Protein AF-A0A8S3EHK8-F1 (afdb_monomer)

Radius of gyration: 12.37 Å; Cα contacts (8 Å, |Δi|>4): 85; chains: 1; bounding box: 25×24×31 Å

Solvent-accessible surface area (backbone atoms only — not comparable to full-atom values): 4124 Å² total; per-residue (Å²): 128,77,76,42,84,47,78,36,28,65,53,28,88,64,50,42,56,53,52,48,53,52,51,50,56,40,48,76,69,72,46,58,68,49,78,45,71,37,70,76,99,22,31,66,69,42,56,71,80,36,26,95,79,45,68,59,45,58,53,51,57,50,52,48,66,75,69,74,119

InterPro domains:
  IPR029058 Alpha/Beta hydrolase fold [SSF53474] (1-58)

Mea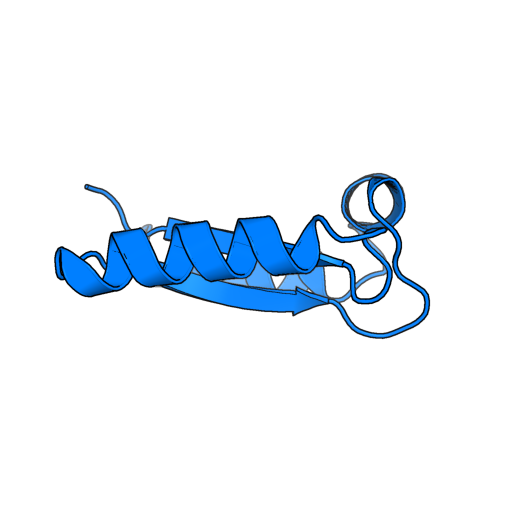n predicted aligned error: 3.23 Å

pLDDT: mean 92.67, std 5.76, range [57.69, 98.12]

Organism: NCBI:txid392030

Secondary structure (DSSP, 8-state):
---EEEEEEEE-TTHHHHHHHHHHHHHHTT--EEEEEEEEEEETTHHHHTGGGSTHHHHHHHHHHHH--

Sequence (69 aa):
LPPFLVMSARFDMGLEIDAQRFVEKLRQHNYQVEYYVIGGITTHGTIASRFSKNEARRHFFTFIRQNMI

Structure (mmCIF, N/CA/C/O backbone):
data_AF-A0A8S3EHK8-F1
#
_entry.id   AF-A0A8S3EHK8-F1
#
loop_
_atom_site.group_PDB
_atom_site.id
_atom_site.type_symbol
_atom_site.label_atom_id
_atom_site.label_alt_id
_atom_site.label_comp_id
_atom_site.label_asym_id
_atom_site.label_entity_id
_atom_site.label_seq_id
_atom_site.pdbx_PDB_ins_code
_atom_site.Cartn_x
_atom_site.Cartn_y
_atom_site.Cartn_z
_atom_site.occupancy
_atom_site.B_iso_or_equiv
_atom_site.auth_seq_id
_atom_site.auth_comp_id
_atom_site.auth_asym_id
_atom_site.auth_atom_id
_atom_site.pdbx_PDB_model_num
ATOM 1 N N . LEU A 1 1 ? -14.772 4.487 12.230 1.00 82.44 1 LEU A N 1
ATOM 2 C CA . LEU A 1 1 ? -14.586 4.204 10.787 1.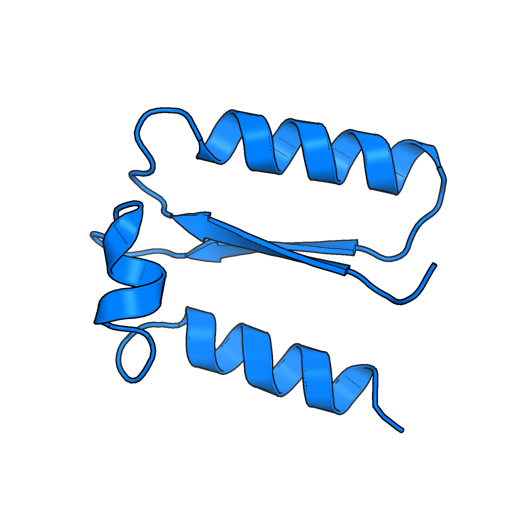00 82.44 1 LEU A CA 1
ATOM 3 C C . LEU A 1 1 ? -14.137 2.758 10.642 1.00 82.44 1 LEU A C 1
ATOM 5 O O . LEU A 1 1 ? -13.536 2.269 11.598 1.00 82.44 1 LEU A O 1
ATOM 9 N N . PRO A 1 2 ? -14.441 2.077 9.523 1.00 89.38 2 PRO A N 1
ATOM 10 C CA . PRO A 1 2 ? -13.855 0.768 9.254 1.00 89.38 2 PRO A CA 1
ATOM 11 C C . PRO A 1 2 ? -12.319 0.868 9.220 1.00 89.38 2 PRO A C 1
ATOM 13 O O . PRO A 1 2 ? -11.789 1.968 9.025 1.00 89.38 2 PRO A O 1
ATOM 16 N N . PRO A 1 3 ? -11.604 -0.251 9.401 1.00 94.56 3 PRO A N 1
ATOM 17 C CA . PRO A 1 3 ? -10.169 -0.311 9.156 1.00 94.56 3 PRO A CA 1
ATOM 18 C C . PRO A 1 3 ? -9.841 0.200 7.746 1.00 94.56 3 PRO A C 1
ATOM 20 O O . PRO A 1 3 ? -10.589 -0.051 6.797 1.00 94.56 3 PRO A O 1
ATOM 23 N N . PHE A 1 4 ? -8.721 0.908 7.599 1.00 96.69 4 PHE A N 1
ATOM 24 C CA . PHE A 1 4 ? -8.239 1.407 6.310 1.00 96.69 4 PHE A CA 1
ATOM 25 C C . PHE A 1 4 ? -7.005 0.639 5.846 1.00 96.69 4 PHE A C 1
ATOM 27 O O . PHE A 1 4 ? -6.066 0.440 6.614 1.00 96.69 4 PHE A O 1
ATOM 34 N N . LEU A 1 5 ? -6.969 0.306 4.558 1.00 96.88 5 LEU A N 1
ATOM 35 C CA . LEU A 1 5 ? -5.754 -0.101 3.862 1.00 96.88 5 LEU A CA 1
ATOM 36 C C . LEU A 1 5 ? -5.351 1.010 2.896 1.00 96.88 5 LEU A C 1
ATOM 38 O O . LEU A 1 5 ? -6.105 1.342 1.982 1.00 96.88 5 LEU A O 1
ATOM 42 N N . VAL A 1 6 ? -4.149 1.550 3.075 1.00 96.75 6 VAL A N 1
ATOM 43 C CA . VAL A 1 6 ? -3.539 2.510 2.154 1.00 96.75 6 VAL A CA 1
ATOM 44 C C . VAL A 1 6 ? -2.351 1.841 1.473 1.00 96.75 6 VAL A C 1
ATOM 46 O O . VAL A 1 6 ? -1.483 1.264 2.128 1.00 96.75 6 VAL A O 1
ATOM 49 N N . MET A 1 7 ? -2.306 1.914 0.146 1.00 95.81 7 MET A N 1
ATOM 50 C CA . MET A 1 7 ? -1.198 1.402 -0.657 1.00 95.81 7 MET A CA 1
ATOM 51 C C . MET A 1 7 ? -0.722 2.491 -1.611 1.00 95.81 7 MET A C 1
ATOM 53 O O . MET A 1 7 ? -1.545 3.124 -2.268 1.00 95.81 7 MET A O 1
ATOM 57 N N . SER A 1 8 ? 0.589 2.687 -1.699 1.00 95.62 8 SER A N 1
ATOM 58 C CA . SER A 1 8 ? 1.228 3.628 -2.628 1.00 95.62 8 SER A CA 1
ATOM 59 C C . SER A 1 8 ? 2.320 2.933 -3.428 1.00 95.62 8 SER A C 1
ATOM 61 O O . SER A 1 8 ? 2.816 1.870 -3.040 1.00 95.62 8 SER A O 1
ATOM 63 N N . ALA A 1 9 ? 2.684 3.496 -4.575 1.00 94.31 9 ALA A N 1
ATOM 64 C CA . ALA A 1 9 ? 3.768 2.960 -5.382 1.00 94.31 9 ALA A CA 1
ATOM 65 C C . ALA A 1 9 ? 5.119 3.498 -4.888 1.00 94.31 9 ALA A C 1
ATOM 67 O O . ALA A 1 9 ? 5.220 4.626 -4.419 1.00 94.31 9 ALA A O 1
ATOM 68 N N . ARG A 1 10 ? 6.200 2.723 -5.031 1.00 90.62 10 ARG A N 1
ATOM 69 C CA . ARG A 1 10 ? 7.548 3.233 -4.723 1.00 90.62 10 ARG A CA 1
ATOM 70 C C . ARG A 1 10 ? 7.956 4.445 -5.573 1.00 90.62 10 ARG A C 1
ATOM 72 O O . ARG A 1 10 ? 8.706 5.289 -5.095 1.00 90.62 10 ARG A O 1
ATOM 79 N N . PHE A 1 11 ? 7.507 4.506 -6.825 1.00 90.75 11 PHE A N 1
ATOM 80 C CA . PHE A 1 11 ? 7.807 5.583 -7.770 1.00 90.75 11 PHE A CA 1
ATOM 81 C C . PHE A 1 11 ? 6.508 6.293 -8.185 1.00 90.75 11 PHE A C 1
ATOM 83 O O . PHE A 1 11 ? 6.124 6.279 -9.356 1.00 90.75 11 PHE A O 1
ATOM 90 N N . ASP A 1 12 ? 5.800 6.869 -7.209 1.00 86.69 12 ASP A N 1
ATOM 91 C CA . ASP A 1 12 ? 4.465 7.475 -7.370 1.00 86.69 12 ASP A CA 1
ATOM 92 C C . ASP A 1 12 ? 4.498 8.984 -7.678 1.00 86.69 12 ASP A C 1
ATOM 94 O O . ASP A 1 12 ? 3.495 9.681 -7.556 1.00 86.69 12 ASP A O 1
ATOM 98 N N . MET A 1 13 ? 5.655 9.503 -8.109 1.00 89.19 13 MET A N 1
ATOM 99 C CA . MET A 1 13 ? 5.838 10.907 -8.508 1.00 89.19 13 MET A CA 1
ATOM 100 C C . MET A 1 13 ? 5.437 11.916 -7.412 1.00 89.19 13 MET A C 1
ATOM 102 O O . MET A 1 13 ? 4.944 13.000 -7.719 1.00 89.19 13 MET A O 1
ATOM 106 N N . GLY A 1 14 ? 5.653 11.573 -6.139 1.00 87.12 14 GLY A N 1
ATOM 107 C CA . GLY A 1 14 ? 5.327 12.413 -4.987 1.00 87.12 14 GLY A CA 1
ATOM 108 C C . GLY A 1 14 ? 4.006 12.050 -4.306 1.00 87.12 14 GLY A C 1
ATOM 109 O O . GLY A 1 14 ? 3.787 12.468 -3.169 1.00 87.12 14 GLY A O 1
ATOM 110 N N . LEU A 1 15 ? 3.153 11.225 -4.924 1.00 89.44 15 LEU A N 1
ATOM 111 C CA . LEU A 1 15 ? 1.902 10.770 -4.305 1.00 89.44 15 LEU A CA 1
ATOM 112 C C . LEU A 1 15 ? 2.141 9.821 -3.121 1.00 89.44 15 LEU A C 1
ATOM 114 O O . LEU A 1 15 ? 1.285 9.690 -2.245 1.00 89.44 15 LEU A O 1
ATOM 118 N N . GLU A 1 16 ? 3.326 9.213 -3.020 1.00 88.56 16 GLU A N 1
ATOM 119 C CA . GLU A 1 16 ? 3.735 8.454 -1.840 1.00 88.56 16 GLU A CA 1
ATOM 120 C C . GLU A 1 16 ? 3.797 9.325 -0.572 1.00 88.56 16 GLU A C 1
ATOM 122 O O . GLU A 1 16 ? 3.537 8.827 0.527 1.00 88.56 16 GLU A O 1
ATOM 127 N N . ILE A 1 17 ? 4.072 10.629 -0.718 1.00 92.12 17 ILE A N 1
ATOM 128 C CA . ILE A 1 17 ? 4.068 11.607 0.380 1.00 92.12 17 ILE A CA 1
ATOM 129 C C . ILE A 1 17 ? 2.629 11.937 0.785 1.00 92.12 17 ILE A C 1
ATOM 131 O O . ILE A 1 17 ? 2.322 12.032 1.974 1.00 92.12 17 ILE A O 1
ATOM 135 N N . ASP A 1 18 ? 1.722 12.076 -0.182 1.00 94.69 18 ASP A N 1
ATOM 136 C CA . ASP A 1 18 ? 0.306 12.326 0.102 1.00 94.69 18 ASP A CA 1
ATOM 137 C C . ASP A 1 18 ? -0.334 11.132 0.820 1.00 94.69 18 ASP A C 1
ATOM 139 O O . ASP A 1 18 ? -1.056 11.312 1.806 1.00 94.69 18 ASP A O 1
ATOM 143 N N . ALA A 1 19 ? 0.009 9.906 0.411 1.00 95.88 19 ALA A N 1
ATOM 144 C CA . ALA A 1 19 ? -0.394 8.689 1.110 1.00 95.88 19 ALA A CA 1
ATOM 145 C C . ALA A 1 19 ? 0.132 8.656 2.557 1.00 95.88 19 ALA A C 1
ATOM 147 O O . ALA A 1 19 ? -0.626 8.341 3.477 1.00 95.88 19 ALA A O 1
ATOM 148 N N . GLN A 1 20 ? 1.397 9.034 2.783 1.00 96.25 20 GLN A N 1
ATOM 149 C CA . GLN A 1 20 ? 1.972 9.143 4.131 1.00 96.25 20 GLN A CA 1
ATOM 150 C C . GLN A 1 20 ? 1.209 10.151 4.995 1.00 96.25 20 GLN A C 1
ATOM 152 O O . GLN A 1 20 ? 0.772 9.804 6.092 1.00 96.25 20 GLN A O 1
ATOM 157 N N . ARG A 1 21 ? 0.976 11.365 4.486 1.00 97.62 21 ARG A N 1
ATOM 158 C CA . ARG A 1 21 ? 0.238 12.422 5.200 1.00 97.62 21 ARG A CA 1
ATOM 159 C C . ARG A 1 21 ? -1.188 11.998 5.543 1.00 97.62 21 ARG A C 1
ATOM 161 O O . ARG A 1 21 ? -1.674 12.272 6.641 1.00 97.62 21 ARG A O 1
ATOM 168 N N . PHE A 1 22 ? -1.861 11.304 4.627 1.00 97.19 22 PHE A N 1
ATOM 169 C CA . PHE A 1 22 ? -3.196 10.763 4.866 1.00 97.19 22 PHE A CA 1
ATOM 170 C C . PHE A 1 22 ? -3.198 9.724 5.999 1.00 97.19 22 PHE A C 1
ATOM 172 O O . PHE A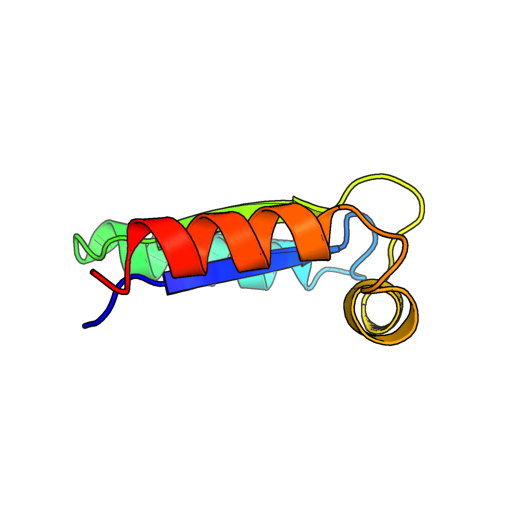 1 22 ? -4.010 9.809 6.924 1.00 97.19 22 PHE A O 1
ATOM 179 N N . VAL A 1 23 ? -2.247 8.787 5.980 1.00 97.88 23 VAL A N 1
ATOM 180 C CA . VAL A 1 23 ? -2.080 7.766 7.027 1.00 97.88 23 VAL A CA 1
ATOM 181 C C . VAL A 1 23 ? -1.754 8.400 8.378 1.00 97.88 23 VAL A C 1
ATOM 183 O O . VAL A 1 23 ? -2.334 8.015 9.392 1.00 97.88 23 VAL A O 1
ATOM 186 N N . GLU A 1 24 ? -0.861 9.388 8.413 1.00 98.12 24 GLU A N 1
ATOM 187 C CA . GLU A 1 24 ? -0.540 10.140 9.630 1.00 98.12 24 GLU A CA 1
ATOM 188 C C . GLU A 1 24 ? -1.783 10.808 10.213 1.00 98.12 24 GLU A C 1
ATOM 190 O O . GLU A 1 24 ? -2.040 10.693 11.413 1.00 98.12 24 GLU A O 1
ATOM 195 N N . LYS A 1 25 ? -2.608 11.434 9.366 1.00 97.88 25 LYS A N 1
ATOM 196 C CA . LYS A 1 25 ? -3.852 12.065 9.809 1.00 97.88 25 LYS A CA 1
ATOM 197 C C . LYS A 1 25 ? -4.832 11.050 10.397 1.00 97.88 25 LYS A C 1
ATOM 199 O O . LYS A 1 25 ? -5.444 11.339 11.425 1.00 97.88 25 LYS A O 1
ATOM 204 N N . LEU A 1 26 ? -4.959 9.866 9.796 1.00 97.56 26 LEU A N 1
ATOM 205 C CA . LEU A 1 26 ? -5.789 8.782 10.332 1.00 97.56 26 LEU A CA 1
ATOM 206 C C . LEU A 1 26 ? -5.276 8.295 11.696 1.00 97.56 26 LEU A C 1
ATOM 208 O O . LEU A 1 26 ? -6.056 8.182 12.643 1.00 97.56 26 LEU A O 1
ATOM 212 N N . ARG A 1 27 ? -3.961 8.081 11.825 1.00 96.81 27 ARG A N 1
ATOM 213 C CA . ARG A 1 27 ? -3.322 7.642 13.077 1.00 96.81 27 ARG A CA 1
ATOM 214 C C . ARG A 1 27 ? -3.480 8.658 14.205 1.00 96.81 27 ARG A C 1
ATOM 216 O O . ARG A 1 27 ? -3.775 8.263 15.325 1.00 96.81 27 ARG A O 1
ATOM 223 N N . GLN A 1 28 ? -3.364 9.955 13.910 1.00 97.88 28 GLN A N 1
ATOM 224 C CA . GLN A 1 28 ? -3.594 11.036 14.883 1.00 97.88 28 GLN A CA 1
ATOM 225 C C . GLN A 1 28 ? -5.002 11.013 15.497 1.00 97.88 28 GLN A C 1
ATOM 227 O O . GLN A 1 28 ? -5.193 11.506 16.603 1.00 97.88 28 GLN A O 1
ATOM 232 N N . HIS A 1 29 ? -5.982 10.442 14.793 1.00 96.75 29 HIS A N 1
ATOM 233 C CA . HIS A 1 29 ? -7.361 10.303 15.270 1.00 96.75 29 HIS A CA 1
ATOM 234 C C . HIS A 1 29 ? -7.662 8.883 15.778 1.00 96.75 29 HIS A C 1
ATOM 236 O O . HIS A 1 29 ? -8.826 8.510 15.896 1.00 96.75 29 HIS A O 1
ATOM 242 N N . ASN A 1 30 ? -6.626 8.091 16.081 1.00 95.81 30 ASN A N 1
ATOM 243 C CA . ASN A 1 30 ? -6.724 6.715 16.575 1.00 95.81 30 ASN A CA 1
ATOM 244 C C . ASN A 1 30 ? -7.508 5.765 15.6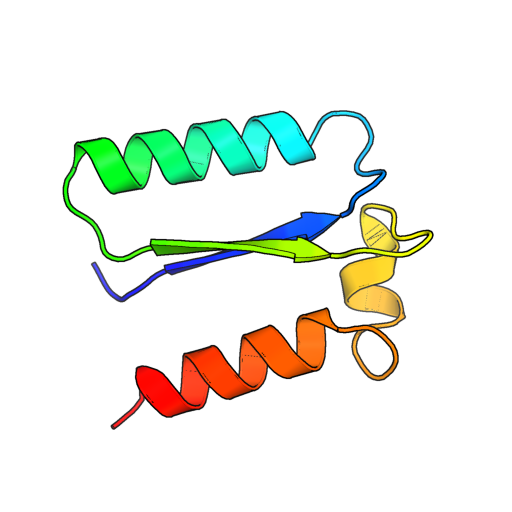47 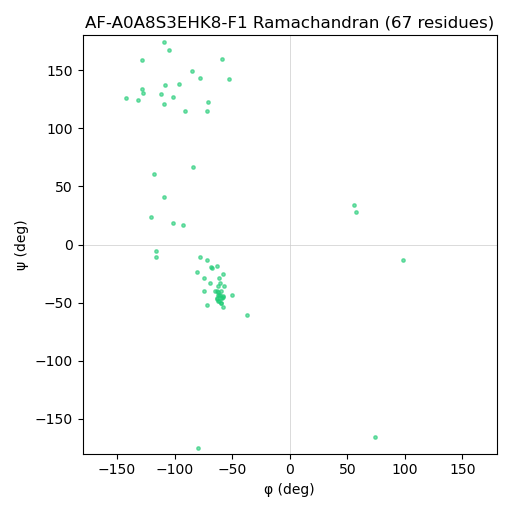1.00 95.81 30 ASN A C 1
ATOM 246 O O . ASN A 1 30 ? -8.096 4.786 16.109 1.00 95.81 30 ASN A O 1
ATOM 250 N N . TYR A 1 31 ? -7.526 6.028 14.335 1.00 96.69 31 TYR A N 1
ATOM 251 C CA . TYR A 1 31 ? -8.104 5.089 13.376 1.00 96.69 31 TYR A CA 1
ATOM 252 C C . TYR A 1 31 ? -7.150 3.930 13.089 1.00 96.69 31 TYR A C 1
ATOM 254 O O . TYR A 1 31 ? -5.935 4.108 12.983 1.00 96.69 31 TYR A O 1
ATOM 262 N N . GLN A 1 32 ? -7.720 2.737 12.908 1.00 95.56 32 GLN A N 1
ATOM 263 C CA . GLN A 1 32 ? -6.981 1.567 12.445 1.00 95.56 32 GLN A CA 1
ATOM 264 C C . GLN A 1 32 ? -6.637 1.741 10.964 1.00 95.56 32 GLN A C 1
ATOM 266 O O . GLN A 1 32 ? -7.529 1.813 10.116 1.00 95.56 32 GLN A O 1
ATOM 271 N N . VAL A 1 33 ? -5.344 1.839 10.661 1.00 97.44 33 VAL A N 1
ATOM 272 C CA . VAL A 1 33 ? -4.848 2.012 9.295 1.00 97.44 33 VAL A CA 1
ATOM 273 C C . VAL A 1 33 ? -3.559 1.230 9.065 1.00 97.44 33 VAL A C 1
ATOM 275 O O . VAL A 1 33 ? -2.564 1.401 9.777 1.00 97.44 33 VAL A O 1
ATOM 278 N N . GLU A 1 34 ? -3.571 0.407 8.024 1.00 97.19 34 GLU A N 1
ATOM 279 C CA . GLU A 1 34 ? -2.400 -0.261 7.466 1.00 97.19 34 GLU A CA 1
ATOM 280 C C . GLU A 1 34 ? -1.866 0.538 6.276 1.00 97.19 34 GLU A C 1
ATOM 282 O O . GLU A 1 34 ? -2.635 1.035 5.450 1.00 97.19 34 GLU A O 1
ATOM 287 N N . TYR A 1 35 ? -0.541 0.668 6.186 1.00 97.31 35 TYR A N 1
ATOM 288 C CA . TYR A 1 35 ? 0.116 1.384 5.096 1.00 97.31 35 TYR A CA 1
ATOM 289 C C . TYR A 1 35 ? 1.252 0.560 4.505 1.00 97.31 35 TYR A C 1
ATOM 291 O O . TYR A 1 35 ? 2.176 0.178 5.225 1.00 97.31 35 TYR A O 1
ATOM 299 N N . TYR A 1 36 ? 1.197 0.339 3.192 1.00 95.81 36 TYR A N 1
ATOM 300 C CA . TYR A 1 36 ? 2.228 -0.366 2.440 1.00 95.81 36 TYR A CA 1
ATOM 301 C C . TYR A 1 36 ? 2.694 0.452 1.236 1.00 95.81 36 TYR A C 1
ATOM 303 O O . TYR A 1 36 ? 1.889 0.883 0.413 1.00 95.81 36 TYR A O 1
ATOM 311 N N . VAL A 1 37 ? 4.012 0.598 1.102 1.00 93.88 37 VAL A N 1
ATOM 312 C CA . VAL A 1 37 ? 4.637 1.055 -0.143 1.00 93.88 37 VAL A CA 1
ATOM 313 C C . VAL A 1 37 ? 4.961 -0.183 -0.965 1.00 93.88 37 VAL A C 1
ATOM 315 O O . VAL A 1 37 ? 5.773 -1.009 -0.549 1.00 93.88 37 VAL A O 1
ATOM 318 N N . ILE A 1 38 ? 4.315 -0.322 -2.116 1.00 94.38 38 ILE A N 1
ATOM 319 C CA . ILE A 1 38 ? 4.531 -1.438 -3.032 1.00 94.38 38 ILE A CA 1
ATOM 320 C C . ILE A 1 38 ? 5.916 -1.267 -3.666 1.00 94.38 38 ILE A C 1
ATOM 322 O O . ILE A 1 38 ? 6.230 -0.224 -4.240 1.00 94.38 38 ILE A O 1
ATOM 326 N N . GLY A 1 39 ? 6.765 -2.275 -3.502 1.00 87.56 39 GLY A N 1
ATOM 327 C CA . GLY A 1 39 ? 8.136 -2.327 -3.979 1.00 87.56 39 GLY A CA 1
ATOM 328 C C . GLY A 1 39 ? 8.268 -2.682 -5.463 1.00 87.56 39 GLY A C 1
ATOM 329 O O . GLY A 1 39 ? 7.300 -2.833 -6.204 1.00 87.56 39 GLY A O 1
ATOM 330 N N . GLY A 1 40 ? 9.518 -2.836 -5.912 1.00 85.50 40 GLY A N 1
ATOM 331 C CA . GLY A 1 40 ? 9.854 -3.004 -7.330 1.00 85.50 40 GLY A CA 1
ATOM 332 C C . GLY A 1 40 ? 9.742 -1.701 -8.135 1.00 85.50 40 GLY A C 1
ATOM 333 O O . GLY A 1 40 ? 9.693 -0.611 -7.567 1.00 85.50 40 GLY A O 1
ATOM 334 N N . ILE A 1 41 ? 9.729 -1.811 -9.470 1.00 85.50 41 ILE A N 1
ATOM 335 C CA . ILE A 1 41 ? 9.493 -0.681 -10.392 1.00 85.50 41 ILE A CA 1
ATOM 336 C C . ILE A 1 41 ? 7.979 -0.481 -10.531 1.00 85.50 41 ILE A C 1
ATOM 338 O O . ILE A 1 41 ? 7.384 -0.771 -11.571 1.00 85.50 41 ILE A O 1
ATOM 342 N N . THR A 1 42 ? 7.334 -0.063 -9.443 1.00 88.69 42 THR A N 1
ATOM 343 C CA . THR A 1 42 ? 5.917 0.305 -9.453 1.00 88.69 42 THR A CA 1
ATOM 344 C C . THR A 1 42 ? 5.762 1.815 -9.473 1.00 88.69 42 THR A C 1
ATOM 346 O O . THR A 1 42 ? 6.301 2.503 -8.609 1.00 88.69 42 THR A O 1
ATOM 349 N N . THR A 1 43 ? 4.989 2.302 -10.434 1.00 91.69 43 THR A N 1
ATOM 350 C CA . THR A 1 43 ? 4.491 3.674 -10.544 1.00 91.69 43 THR A CA 1
ATOM 351 C C . THR A 1 43 ? 2.987 3.739 -10.273 1.00 91.69 43 THR A C 1
ATOM 353 O O . THR A 1 43 ? 2.335 2.691 -10.187 1.00 91.69 43 THR A O 1
ATOM 356 N N . HIS A 1 44 ? 2.435 4.952 -10.219 1.00 88.94 44 HIS A N 1
ATOM 357 C CA . HIS A 1 44 ? 1.021 5.243 -9.962 1.00 88.94 44 HIS A CA 1
ATOM 358 C C . HIS A 1 44 ? 0.034 4.243 -10.591 1.00 88.94 44 HIS A C 1
ATOM 360 O O . HIS A 1 44 ? -0.678 3.509 -9.907 1.00 88.94 44 HIS A O 1
ATOM 366 N N . GLY A 1 45 ? 0.047 4.121 -11.921 1.00 88.62 45 GLY A N 1
ATOM 367 C CA . GLY A 1 45 ? -0.883 3.245 -12.643 1.00 88.62 45 GLY A CA 1
ATOM 368 C C . GLY A 1 45 ? -0.522 1.755 -12.609 1.00 88.62 45 GLY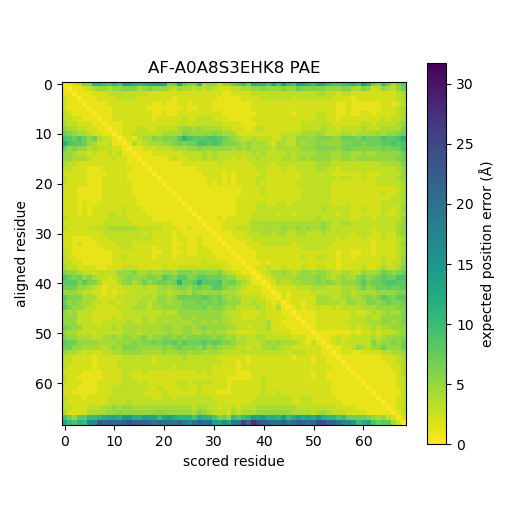 A C 1
ATOM 369 O O . GLY A 1 45 ? -1.317 0.905 -13.023 1.00 88.62 45 GLY A O 1
ATOM 370 N N . THR A 1 46 ? 0.676 1.390 -12.148 1.00 91.75 46 THR A N 1
ATOM 371 C CA . THR A 1 46 ? 1.145 -0.008 -12.202 1.00 91.75 46 THR A CA 1
ATOM 372 C C . THR A 1 46 ? 0.592 -0.875 -11.083 1.00 91.75 46 THR A C 1
ATOM 374 O O . THR A 1 46 ? 0.494 -2.090 -11.268 1.00 91.75 46 THR A O 1
ATOM 377 N N . ILE A 1 47 ? 0.183 -0.275 -9.959 1.00 89.88 47 ILE A N 1
ATOM 378 C CA . ILE A 1 47 ? -0.470 -1.016 -8.875 1.00 89.88 47 ILE A CA 1
ATOM 379 C C . ILE A 1 47 ? -1.746 -1.672 -9.402 1.00 89.88 47 ILE A C 1
ATOM 381 O O . ILE A 1 47 ? -1.905 -2.885 -9.273 1.00 89.88 47 ILE A O 1
ATOM 385 N N . ALA A 1 48 ? -2.602 -0.896 -10.070 1.00 89.38 48 ALA A N 1
ATOM 386 C CA . ALA A 1 48 ? -3.841 -1.395 -10.656 1.00 89.38 48 ALA A CA 1
ATOM 387 C C . ALA A 1 48 ? -3.588 -2.263 -11.899 1.00 89.38 48 ALA A C 1
ATOM 389 O O . ALA A 1 48 ? -4.039 -3.406 -11.963 1.00 89.38 48 ALA A O 1
ATOM 390 N N . SER A 1 49 ? -2.815 -1.769 -12.873 1.00 92.50 49 SER A N 1
ATOM 391 C CA . SER A 1 49 ? -2.635 -2.472 -14.157 1.00 92.50 49 SER A CA 1
ATOM 392 C C . SER A 1 49 ? -1.866 -3.795 -14.048 1.00 92.50 49 SER A C 1
ATOM 394 O O . SER A 1 49 ? -1.979 -4.649 -14.927 1.00 92.50 49 SER A O 1
ATOM 396 N N . ARG A 1 50 ? -1.096 -4.002 -12.971 1.00 91.94 50 ARG A N 1
ATOM 397 C CA . ARG A 1 50 ? -0.372 -5.254 -12.698 1.00 91.94 50 ARG A CA 1
ATOM 398 C C . ARG A 1 50 ? -0.777 -5.896 -11.377 1.00 91.94 50 ARG A C 1
ATOM 400 O O . ARG A 1 50 ? -0.002 -6.685 -10.845 1.00 91.94 50 ARG A O 1
ATOM 407 N N . PHE A 1 51 ? -1.974 -5.603 -10.869 1.00 91.56 51 PHE A N 1
AT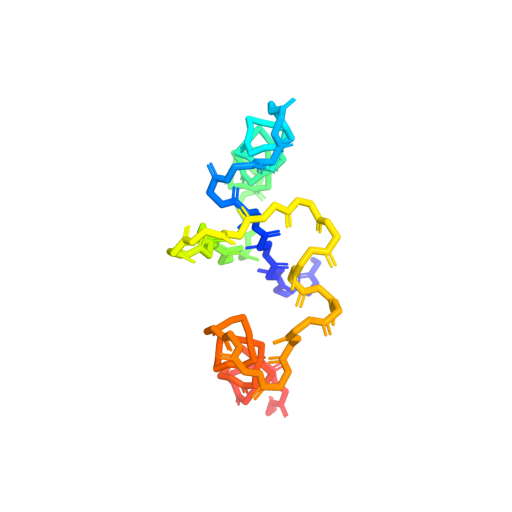OM 408 C CA . PHE A 1 51 ? -2.435 -6.067 -9.557 1.00 91.56 51 PHE A CA 1
ATOM 409 C C . PHE A 1 51 ? -2.251 -7.576 -9.355 1.00 91.56 51 PHE A C 1
ATOM 411 O O . PHE A 1 51 ? -1.724 -8.014 -8.342 1.00 91.56 51 PHE A O 1
ATOM 418 N N . SER A 1 52 ? -2.581 -8.394 -10.358 1.00 90.19 52 SER A N 1
ATOM 419 C CA . SER A 1 52 ? -2.418 -9.855 -10.285 1.00 90.19 52 SER A CA 1
ATOM 420 C C . SER A 1 52 ? -0.968 -10.335 -10.138 1.00 90.19 52 SER A C 1
ATOM 422 O O . SER A 1 52 ? -0.751 -11.474 -9.726 1.00 90.19 52 SER A O 1
ATOM 424 N N . LYS A 1 53 ? 0.009 -9.486 -10.470 1.00 87.62 53 LYS A N 1
ATOM 425 C CA . LYS A 1 53 ? 1.442 -9.805 -10.548 1.00 87.62 53 LYS A CA 1
ATOM 426 C C . LYS A 1 53 ? 2.300 -9.041 -9.537 1.00 87.62 53 LYS A C 1
ATOM 428 O O . LYS A 1 53 ? 3.478 -9.357 -9.414 1.00 87.62 53 LYS A O 1
ATOM 433 N N . ASN A 1 54 ? 1.756 -8.033 -8.858 1.00 90.06 54 ASN A N 1
ATOM 434 C CA . ASN A 1 54 ? 2.478 -7.258 -7.853 1.00 90.06 54 ASN A CA 1
ATOM 435 C C . ASN A 1 54 ? 2.043 -7.652 -6.433 1.00 90.06 54 ASN A C 1
ATOM 437 O O . ASN A 1 54 ? 1.056 -8.361 -6.222 1.00 90.06 54 ASN A O 1
ATOM 441 N N . GLU A 1 55 ? 2.806 -7.209 -5.436 1.00 92.94 55 GLU A N 1
ATOM 442 C CA . GLU A 1 55 ? 2.536 -7.569 -4.044 1.00 92.94 55 GLU A CA 1
ATOM 443 C C . GLU A 1 55 ? 1.297 -6.885 -3.451 1.00 92.94 55 GLU A C 1
ATOM 445 O O . GLU A 1 55 ? 0.788 -7.359 -2.434 1.00 92.94 55 GLU A O 1
ATOM 450 N N . ALA A 1 56 ? 0.743 -5.854 -4.106 1.00 94.00 56 ALA A N 1
ATOM 451 C CA . ALA A 1 56 ? -0.479 -5.184 -3.656 1.00 94.00 56 ALA A CA 1
ATOM 452 C C . ALA A 1 56 ? -1.646 -6.172 -3.529 1.00 94.00 56 ALA A C 1
ATOM 454 O O . ALA A 1 56 ? -2.424 -6.095 -2.581 1.00 94.00 56 ALA A O 1
ATOM 455 N N . ARG A 1 57 ? -1.718 -7.175 -4.418 1.00 95.06 57 ARG A N 1
ATOM 456 C CA . ARG A 1 57 ? -2.709 -8.256 -4.320 1.00 95.06 57 ARG A CA 1
ATOM 457 C C . ARG A 1 57 ? -2.623 -9.018 -3.005 1.00 95.06 57 ARG A C 1
ATOM 459 O O . ARG A 1 57 ? -3.655 -9.303 -2.404 1.00 95.06 57 ARG A O 1
ATOM 466 N N . ARG A 1 58 ? -1.412 -9.366 -2.565 1.00 95.62 58 ARG A N 1
ATOM 467 C CA . ARG A 1 58 ? -1.209 -10.089 -1.303 1.00 95.62 58 ARG A CA 1
ATOM 468 C C . ARG A 1 58 ? -1.698 -9.241 -0.131 1.00 95.62 58 ARG A C 1
ATOM 470 O O . ARG A 1 58 ? -2.468 -9.742 0.677 1.00 95.62 58 ARG A O 1
ATOM 477 N N . HIS A 1 59 ? -1.294 -7.972 -0.072 1.00 96.00 59 HIS A N 1
ATOM 478 C CA . HIS A 1 59 ? -1.695 -7.062 1.005 1.00 96.00 59 HIS A CA 1
ATOM 479 C C . HIS A 1 59 ? -3.213 -6.848 1.041 1.00 96.00 59 HIS A C 1
ATOM 481 O O . HIS A 1 59 ? -3.816 -6.977 2.101 1.00 96.00 59 HIS A O 1
ATOM 487 N N . PHE A 1 60 ? -3.845 -6.647 -0.119 1.00 96.06 60 PHE A N 1
ATOM 488 C CA . PHE A 1 60 ? -5.294 -6.485 -0.224 1.00 96.06 60 PHE A CA 1
ATOM 489 C C . PHE A 1 60 ? -6.073 -7.685 0.330 1.00 96.06 60 PHE A C 1
ATOM 491 O O . PHE A 1 60 ? -6.930 -7.523 1.195 1.0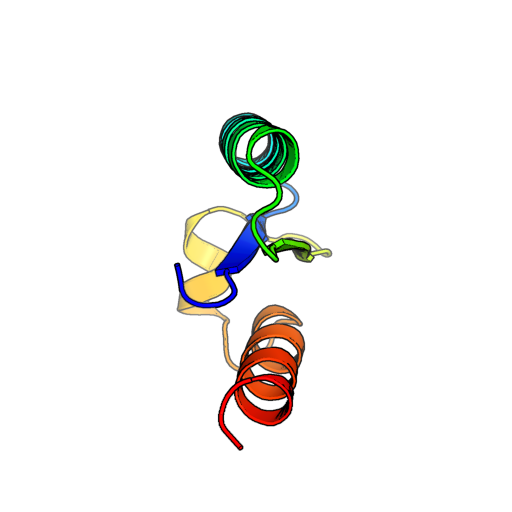0 96.06 60 PHE A O 1
ATOM 498 N N . PHE A 1 61 ? -5.777 -8.906 -0.129 1.00 96.00 61 PHE A N 1
ATOM 499 C CA . PHE A 1 61 ? -6.523 -10.083 0.327 1.00 96.00 61 PHE A CA 1
ATOM 500 C C . PHE A 1 61 ? -6.243 -10.437 1.791 1.00 96.00 61 PHE A C 1
ATOM 502 O O . PHE A 1 61 ? -7.150 -10.907 2.478 1.00 96.00 61 PHE A O 1
ATOM 509 N N . THR A 1 62 ? -5.024 -10.196 2.281 1.00 96.06 62 THR A N 1
ATOM 510 C CA . THR A 1 62 ? -4.706 -10.348 3.708 1.00 96.06 62 THR A CA 1
ATOM 511 C C . THR A 1 62 ? -5.541 -9.392 4.555 1.00 96.06 62 THR A C 1
ATOM 513 O O . THR A 1 62 ? -6.200 -9.844 5.488 1.00 96.06 62 THR A O 1
ATOM 516 N N . PHE A 1 63 ? -5.595 -8.115 4.173 1.00 96.56 63 PHE A N 1
ATOM 517 C CA . PHE A 1 63 ? -6.373 -7.099 4.874 1.00 96.56 63 PHE A CA 1
ATOM 518 C C . PHE A 1 63 ? -7.867 -7.440 4.920 1.00 96.56 63 PHE A C 1
ATOM 520 O O . PHE A 1 63 ? -8.488 -7.392 5.980 1.00 96.56 63 PHE A O 1
ATOM 527 N N . ILE A 1 64 ? -8.444 -7.850 3.784 1.00 95.75 64 ILE A N 1
ATOM 528 C CA . ILE A 1 64 ? -9.845 -8.284 3.720 1.00 95.75 64 ILE A CA 1
ATOM 529 C C . ILE A 1 64 ? -10.090 -9.465 4.663 1.00 95.75 64 ILE A C 1
ATOM 531 O O . ILE A 1 64 ? -11.038 -9.444 5.441 1.00 95.75 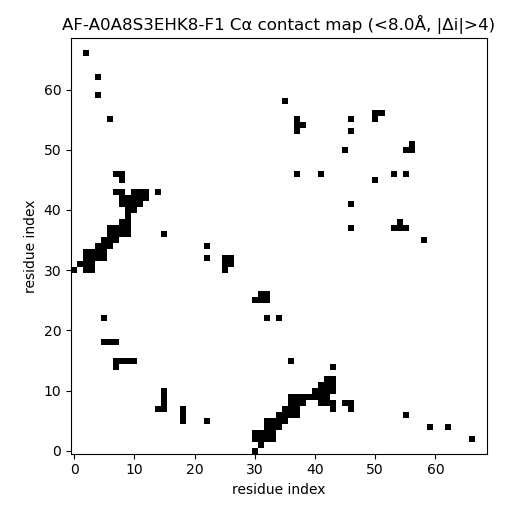64 ILE A O 1
ATOM 535 N N . ARG A 1 65 ? -9.211 -10.474 4.654 1.00 95.25 65 ARG A N 1
ATOM 536 C CA . ARG A 1 65 ? -9.340 -11.650 5.524 1.00 95.25 65 ARG A CA 1
ATOM 537 C C . ARG A 1 65 ? -9.270 -11.304 7.013 1.00 95.25 65 ARG A C 1
ATOM 539 O O . ARG A 1 65 ? -9.933 -11.961 7.804 1.00 95.25 65 ARG A O 1
ATOM 546 N N . GLN A 1 66 ? -8.455 -10.321 7.389 1.00 93.75 66 GLN A N 1
ATOM 547 C CA . GLN A 1 66 ? -8.292 -9.890 8.781 1.00 93.75 66 GLN A CA 1
ATOM 548 C C . GLN A 1 66 ? -9.485 -9.084 9.302 1.00 93.75 66 GLN A C 1
ATOM 550 O O . GLN A 1 66 ? -9.748 -9.119 10.498 1.00 93.75 66 GLN A O 1
ATOM 555 N N . ASN A 1 67 ? -10.190 -8.365 8.422 1.00 92.81 67 ASN A N 1
ATOM 556 C CA . ASN A 1 67 ? -11.174 -7.355 8.822 1.00 92.81 67 ASN A CA 1
ATOM 557 C C . ASN A 1 67 ? -12.623 -7.671 8.400 1.00 92.81 67 ASN A C 1
ATOM 559 O O . ASN A 1 67 ? -13.525 -6.925 8.766 1.00 92.81 67 ASN A O 1
ATOM 563 N N . MET A 1 68 ? -12.865 -8.743 7.633 1.00 83.81 68 MET A N 1
ATOM 564 C CA . MET A 1 68 ? -14.209 -9.189 7.219 1.00 83.81 68 MET A CA 1
ATOM 565 C C . MET A 1 68 ? -14.663 -10.494 7.903 1.00 83.81 68 MET A C 1
ATOM 567 O O . MET A 1 68 ? -15.254 -11.356 7.251 1.00 83.81 68 MET A O 1
ATOM 571 N N . ILE A 1 69 ? -14.395 -10.644 9.204 1.00 57.69 69 ILE A N 1
ATOM 572 C CA . ILE A 1 69 ? -14.988 -11.702 10.045 1.00 57.69 69 ILE A CA 1
ATOM 573 C C . ILE A 1 69 ? -16.009 -11.068 10.983 1.00 57.69 69 ILE A C 1
ATOM 575 O O . ILE A 1 69 ? -15.627 -10.096 11.670 1.00 57.69 69 ILE A O 1
#

Nearest PDB structures (foldseek):
  7xg7-assembly2_B  TM=4.305E-01  e=2.842E-01  Synechococcus phage Syn19
  1pbp-assembly1_A  TM=4.182E-01  e=4.885E-01  Escherichia coli
  8f6b-assembly1_D  TM=6.110E-01  e=2.842E+00  Mus musculus
  8f6b-assembly1_F  TM=6.116E-01  e=3.042E+00  Mus musculus
  8z0g-assembly1_A  TM=4.063E-01  e=1.653E+00  Escherichia coli O157:H7

Foldseek 3Di:
DAAEEQEAEPAAVCVVVVSVVVVVVCVVVVGHYDYYHWDDPDYDCCCPVVVVPTCNVVVVVVVCVVRVD